Protein AF-A0A535TTI7-F1 (afdb_monomer)

Radius of gyration: 16.38 Å; Cα contacts (8 Å, |Δi|>4): 29; chains: 1; bounding box: 39×23×38 Å

Sequence (58 aa):
LVIGAVVAVIVSWFAILFTGRYPRGLFDFVVGVIRWSNRVTGYAIVLVTDEYPPFSLE

Mean predicted aligned error: 3.73 Å

pLDDT: mean 95.39, std 5.44, range [65.5, 98.62]

Solvent-accessible surface area (backbone atoms only — not comparable to full-atom values): 3521 Å² total; per-residue (Å²): 105,70,70,58,38,54,52,40,49,57,53,37,52,54,44,24,74,78,66,77,43,73,55,63,71,52,49,55,49,40,53,50,49,52,55,51,49,51,53,49,41,32,62,76,70,69,57,64,68,94,72,76,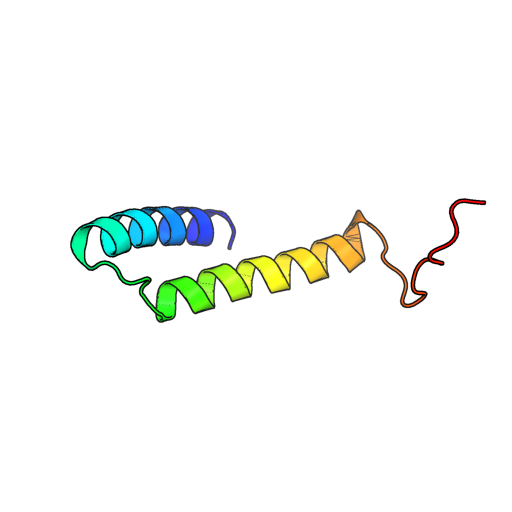79,70,94,68,87,127

Foldseek 3Di:
DVVLLVVLVVVQVVVCVVPVDGDVVSVVVNVVVVVVVCVCCCVPPVVPDPDDDDPDPD

Structure (mmCIF, N/CA/C/O backbone):
data_AF-A0A535TTI7-F1
#
_entry.id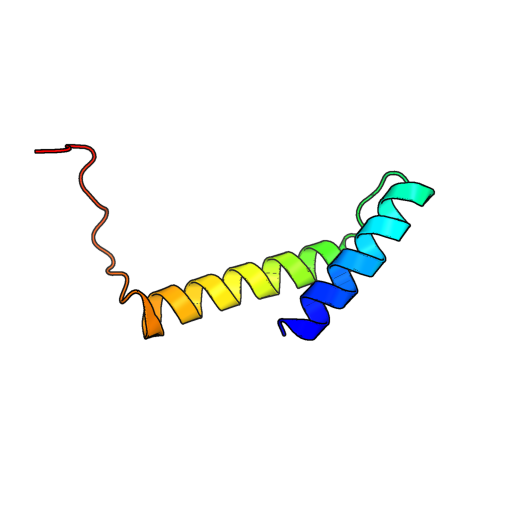   AF-A0A535TTI7-F1
#
loop_
_atom_site.group_PDB
_atom_site.id
_atom_site.type_symbol
_atom_site.label_atom_id
_atom_site.label_alt_id
_atom_site.label_comp_id
_atom_site.label_asym_id
_atom_site.label_entity_id
_atom_site.label_seq_id
_atom_site.pdbx_PDB_ins_code
_atom_site.Cartn_x
_atom_site.Cartn_y
_atom_site.Cartn_z
_atom_site.occupancy
_atom_site.B_iso_or_equiv
_atom_site.auth_seq_id
_atom_site.auth_comp_id
_atom_site.auth_asym_id
_atom_site.auth_atom_id
_atom_site.pdbx_PDB_model_num
ATOM 1 N N . LEU A 1 1 ? -8.832 -0.284 -7.671 1.00 89.25 1 LEU A N 1
ATOM 2 C CA . LEU A 1 1 ? -7.712 -0.339 -6.697 1.00 89.25 1 LEU A CA 1
ATOM 3 C C . LEU A 1 1 ? -7.547 0.972 -5.931 1.00 89.25 1 LEU A C 1
ATOM 5 O O . LEU A 1 1 ? -7.656 0.928 -4.717 1.00 89.25 1 LEU A O 1
ATOM 9 N N . VAL A 1 2 ? -7.381 2.123 -6.600 1.00 92.88 2 VAL A N 1
ATOM 10 C CA . VAL A 1 2 ? -7.186 3.433 -5.933 1.00 92.88 2 VAL A CA 1
ATOM 11 C C . VAL A 1 2 ? -8.329 3.806 -4.983 1.00 92.88 2 VAL A C 1
ATOM 13 O O . VAL A 1 2 ? -8.076 4.052 -3.812 1.00 92.88 2 VAL A O 1
ATOM 16 N N . ILE A 1 3 ? -9.586 3.766 -5.443 1.00 97.31 3 ILE A N 1
ATOM 17 C CA . ILE A 1 3 ? -10.756 4.073 -4.595 1.00 97.31 3 ILE A CA 1
ATOM 18 C C . ILE A 1 3 ? -10.786 3.167 -3.354 1.00 97.31 3 ILE A C 1
ATOM 20 O O . ILE A 1 3 ? -10.950 3.644 -2.236 1.00 97.31 3 ILE A O 1
ATOM 24 N N . GLY A 1 4 ? -10.546 1.865 -3.540 1.00 97.69 4 GLY A N 1
ATOM 25 C CA . GLY A 1 4 ? -10.456 0.913 -2.434 1.00 97.69 4 GLY A CA 1
ATOM 26 C C . GLY A 1 4 ? -9.324 1.244 -1.458 1.00 97.69 4 GLY A C 1
ATOM 27 O O . GLY A 1 4 ? -9.532 1.165 -0.253 1.00 97.69 4 GLY A O 1
ATOM 28 N N . ALA A 1 5 ? -8.149 1.649 -1.950 1.00 97.19 5 ALA A N 1
ATOM 29 C CA . ALA A 1 5 ? -7.022 2.052 -1.108 1.00 97.19 5 ALA A CA 1
ATOM 30 C C . ALA A 1 5 ? -7.330 3.323 -0.305 1.00 97.19 5 ALA A C 1
ATOM 32 O O . ALA A 1 5 ? -7.014 3.374 0.877 1.00 97.19 5 ALA A O 1
ATOM 33 N N . VAL A 1 6 ? -8.008 4.308 -0.903 1.00 98.31 6 VAL A N 1
ATOM 34 C CA . VAL A 1 6 ? -8.466 5.515 -0.195 1.00 98.31 6 VAL A CA 1
ATOM 35 C C . VAL A 1 6 ? -9.429 5.143 0.932 1.00 98.31 6 VAL A C 1
ATOM 37 O O . VAL A 1 6 ? -9.226 5.556 2.071 1.00 98.31 6 VAL A O 1
ATOM 40 N N . VAL A 1 7 ? -10.428 4.301 0.651 1.00 98.44 7 VAL A N 1
ATOM 41 C CA . VAL A 1 7 ? -11.361 3.811 1.677 1.00 98.44 7 VAL A CA 1
ATOM 42 C C . VAL A 1 7 ? -10.617 3.043 2.775 1.00 98.44 7 VAL A C 1
ATOM 44 O O . VAL A 1 7 ? -10.837 3.303 3.955 1.00 98.44 7 VAL A O 1
ATOM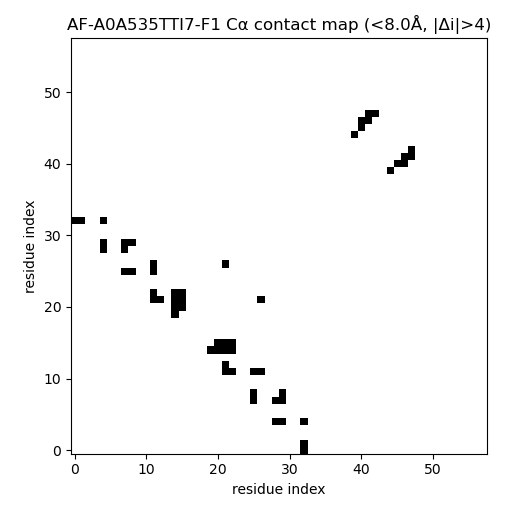 47 N N . ALA A 1 8 ? -9.695 2.148 2.412 1.00 98.25 8 ALA A N 1
ATOM 48 C CA . ALA A 1 8 ? -8.895 1.383 3.367 1.00 98.25 8 ALA A CA 1
ATOM 49 C C . ALA A 1 8 ? -8.034 2.284 4.265 1.00 98.25 8 ALA A C 1
ATOM 51 O O . ALA A 1 8 ? -7.937 2.022 5.463 1.00 98.25 8 ALA A O 1
ATOM 52 N N . VAL A 1 9 ? -7.449 3.357 3.723 1.00 98.06 9 VAL A N 1
ATOM 53 C CA . VAL A 1 9 ? -6.687 4.349 4.497 1.00 98.06 9 VAL A CA 1
ATOM 54 C C . VAL A 1 9 ? -7.595 5.102 5.466 1.00 98.06 9 VAL A C 1
ATOM 56 O O . VAL A 1 9 ? -7.237 5.230 6.633 1.00 98.06 9 VAL A O 1
ATOM 59 N N . ILE A 1 10 ? -8.780 5.540 5.029 1.00 98.50 10 ILE A N 1
ATOM 60 C CA . ILE A 1 10 ? -9.750 6.221 5.902 1.00 98.50 10 ILE A CA 1
ATOM 61 C C . ILE A 1 10 ? -10.162 5.301 7.057 1.00 98.50 10 ILE A C 1
ATOM 63 O O . ILE A 1 10 ? -10.092 5.699 8.217 1.00 98.50 10 ILE A O 1
ATOM 67 N N . VAL A 1 11 ? -10.521 4.048 6.767 1.00 98.44 11 VAL A N 1
ATOM 68 C CA . VAL A 1 11 ? -10.870 3.058 7.802 1.00 98.44 11 VAL A CA 1
ATOM 69 C C . VAL A 1 11 ? -9.689 2.804 8.742 1.00 98.44 11 VAL A C 1
ATOM 71 O O . VAL A 1 11 ? -9.868 2.763 9.959 1.00 98.44 11 VAL A O 1
ATOM 74 N N . SER A 1 12 ? -8.476 2.673 8.199 1.00 98.25 12 SER A N 1
ATOM 75 C CA . SER A 1 12 ? -7.261 2.457 8.994 1.00 98.25 12 SER A CA 1
ATOM 76 C C . SER A 1 12 ? -6.958 3.635 9.910 1.00 98.25 12 SER A C 1
ATOM 78 O O . SER A 1 12 ? -6.547 3.414 11.043 1.00 98.25 12 SER A O 1
ATOM 80 N N . TRP A 1 13 ? -7.196 4.870 9.464 1.00 98.56 13 TRP A N 1
ATOM 81 C CA . TRP A 1 13 ? -7.018 6.072 10.278 1.00 98.56 13 TRP A CA 1
ATOM 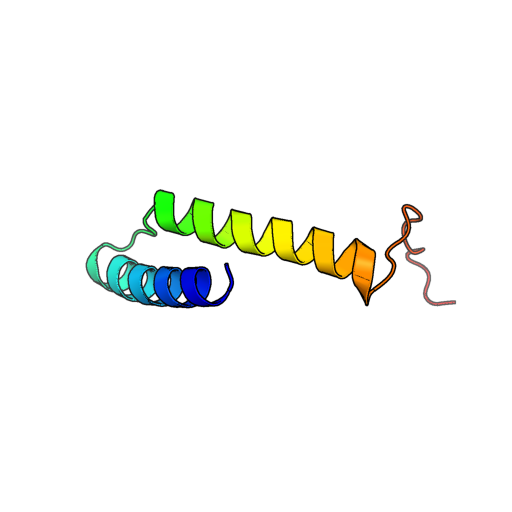82 C C . TRP A 1 13 ? -7.887 6.023 11.537 1.00 98.56 13 TRP A C 1
ATOM 84 O O . TRP A 1 13 ? -7.361 6.120 12.644 1.00 98.56 13 TRP A O 1
ATOM 94 N N . PHE A 1 14 ? -9.187 5.755 11.387 1.00 98.62 14 PHE A N 1
ATOM 95 C CA . PHE A 1 14 ? -10.076 5.571 12.536 1.00 98.62 14 PHE A CA 1
ATOM 96 C C . PHE A 1 14 ? -9.641 4.388 13.408 1.00 98.62 14 PHE A C 1
ATOM 98 O O . PHE A 1 14 ? -9.548 4.523 14.627 1.00 98.62 14 PHE A O 1
ATOM 105 N N . ALA A 1 15 ? -9.324 3.238 12.806 1.00 98.25 15 ALA A N 1
ATOM 106 C CA . ALA A 1 15 ? -8.882 2.064 13.554 1.00 98.25 15 ALA A CA 1
ATOM 107 C C . ALA A 1 15 ? -7.628 2.350 14.397 1.00 98.25 15 ALA A C 1
ATOM 109 O O . ALA A 1 15 ? -7.568 1.938 15.554 1.00 98.25 15 ALA A O 1
ATOM 110 N N . ILE A 1 16 ? -6.655 3.090 13.862 1.00 98.38 16 ILE A N 1
ATOM 111 C CA . ILE A 1 16 ? -5.440 3.488 14.583 1.00 98.38 16 ILE A CA 1
ATOM 112 C C . ILE A 1 16 ? -5.776 4.434 15.735 1.00 98.38 16 ILE A C 1
ATOM 114 O O . ILE A 1 16 ? -5.250 4.243 16.826 1.00 98.38 16 ILE A O 1
ATOM 118 N N . LEU A 1 17 ? -6.667 5.409 15.536 1.00 98.56 17 LEU A N 1
ATOM 119 C CA . LEU A 1 17 ? -7.061 6.331 16.605 1.00 98.56 17 LEU A CA 1
ATOM 120 C C . LEU A 1 17 ? -7.690 5.609 17.802 1.00 98.56 17 LEU A C 1
ATOM 122 O O . LEU A 1 17 ? -7.401 5.958 18.943 1.00 98.56 17 LEU A O 1
ATOM 126 N N . PHE A 1 18 ? -8.516 4.590 17.556 1.00 98.31 18 PHE A N 1
ATOM 127 C CA . PHE A 1 18 ? -9.182 3.851 18.632 1.00 98.31 18 PHE A CA 1
ATOM 128 C C . PHE A 1 18 ? -8.333 2.724 19.227 1.00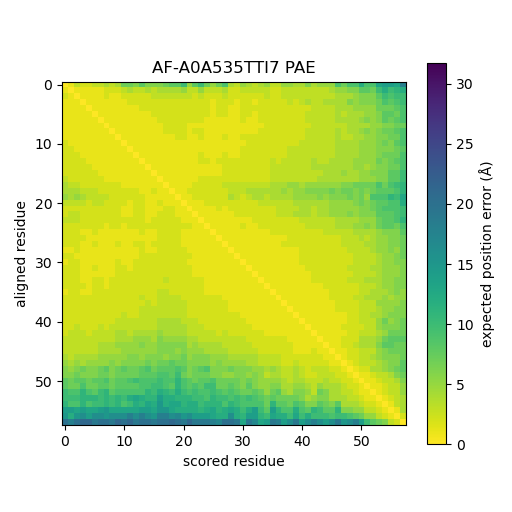 98.31 18 PHE A C 1
ATOM 130 O O . PHE A 1 18 ? -8.456 2.426 20.412 1.00 98.31 18 PHE A O 1
ATOM 137 N N . THR A 1 19 ? -7.492 2.066 18.425 1.00 97.62 19 THR A N 1
ATOM 138 C CA . THR A 1 19 ? -6.777 0.845 18.846 1.00 97.62 19 THR A CA 1
ATOM 139 C C . THR A 1 19 ? -5.273 1.036 19.035 1.00 97.62 19 THR A C 1
ATOM 141 O O . THR A 1 19 ? -4.601 0.130 19.532 1.00 97.62 19 THR A O 1
ATOM 144 N N . GLY A 1 20 ? -4.719 2.173 18.602 1.00 97.81 20 GLY A N 1
ATOM 145 C CA . GLY A 1 20 ? -3.279 2.440 18.556 1.00 97.81 20 GLY A CA 1
ATOM 146 C C . GLY A 1 20 ? -2.509 1.555 17.571 1.00 97.81 20 GLY A C 1
ATOM 147 O O . GLY A 1 20 ? -1.279 1.549 17.584 1.00 97.81 20 GLY A O 1
ATOM 148 N N . ARG A 1 21 ? -3.200 0.758 16.744 1.00 97.31 21 ARG A N 1
ATOM 149 C CA . ARG A 1 21 ? -2.593 -0.242 15.858 1.00 97.31 21 ARG A CA 1
ATOM 150 C C . ARG A 1 21 ? -3.161 -0.131 14.452 1.00 97.31 21 ARG A C 1
ATOM 152 O O . ARG A 1 21 ? -4.356 0.065 14.265 1.00 97.31 21 ARG A O 1
ATOM 159 N N . TYR A 1 22 ? -2.301 -0.318 13.455 1.00 97.88 22 TYR A N 1
ATOM 160 C CA . TYR A 1 22 ? -2.724 -0.427 12.061 1.00 97.88 22 TYR A CA 1
ATOM 161 C C . TYR A 1 22 ? -3.253 -1.854 11.811 1.00 97.88 22 TYR A C 1
ATOM 163 O O . TYR A 1 22 ? -2.486 -2.810 11.969 1.00 97.88 22 TYR A O 1
ATOM 171 N N . PRO A 1 23 ? -4.526 -2.043 11.402 1.00 97.81 23 PRO A N 1
ATOM 172 C CA . PRO A 1 23 ? -5.032 -3.352 10.993 1.00 97.81 23 PRO A CA 1
ATOM 173 C C . PRO A 1 23 ? -4.201 -3.964 9.855 1.00 97.81 23 PRO A C 1
ATOM 175 O O . PRO A 1 23 ? -4.126 -3.414 8.755 1.00 97.81 23 PRO A O 1
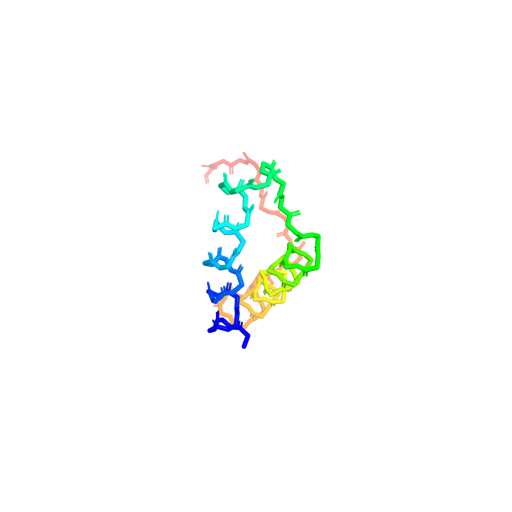ATOM 178 N N . ARG A 1 24 ? -3.601 -5.133 10.104 1.00 97.88 24 ARG A N 1
ATOM 179 C CA . ARG A 1 24 ? -2.601 -5.732 9.203 1.00 97.88 24 ARG A CA 1
ATOM 180 C C . ARG A 1 24 ? -3.136 -6.031 7.800 1.00 97.88 24 ARG A C 1
ATOM 182 O O . ARG A 1 24 ? -2.465 -5.728 6.826 1.00 97.88 24 ARG A O 1
ATOM 189 N N . GLY A 1 25 ? -4.379 -6.504 7.686 1.00 97.88 25 GLY A N 1
ATOM 190 C CA . GLY A 1 25 ? -4.998 -6.757 6.379 1.00 97.88 25 GLY A CA 1
ATOM 191 C C . GLY A 1 25 ? -5.190 -5.492 5.529 1.00 97.88 25 GLY A C 1
ATOM 192 O O . GLY A 1 25 ? -4.966 -5.526 4.321 1.00 97.88 25 GLY A O 1
ATOM 193 N N . LEU A 1 26 ? -5.552 -4.360 6.149 1.00 97.94 26 LEU A N 1
ATOM 194 C CA . LEU A 1 26 ? -5.673 -3.081 5.437 1.00 97.94 26 LEU A CA 1
ATOM 195 C C . LEU A 1 26 ? -4.299 -2.540 5.037 1.00 97.94 26 LEU A C 1
ATOM 197 O O . LEU A 1 26 ? -4.142 -2.042 3.924 1.00 97.94 26 LEU A O 1
ATOM 201 N N . PHE A 1 27 ? -3.304 -2.695 5.912 1.00 98.12 27 PHE A N 1
ATOM 202 C CA . PHE A 1 27 ? -1.918 -2.350 5.611 1.00 98.12 27 PHE A CA 1
ATOM 203 C C . PHE A 1 27 ? -1.400 -3.128 4.394 1.00 98.12 27 PHE A C 1
ATOM 205 O O . PHE A 1 27 ? -0.934 -2.522 3.428 1.00 98.12 27 PHE A O 1
ATOM 212 N N . ASP A 1 28 ? -1.542 -4.456 4.404 1.00 98.56 28 ASP A N 1
ATOM 213 C CA . ASP A 1 28 ? -1.072 -5.327 3.324 1.00 98.56 28 ASP A CA 1
ATOM 214 C C . ASP A 1 28 ? -1.762 -4.989 1.995 1.00 98.56 28 ASP A C 1
ATOM 216 O O . ASP A 1 28 ? -1.115 -4.934 0.945 1.00 98.56 28 ASP A O 1
ATOM 220 N N . PHE A 1 29 ? -3.061 -4.678 2.038 1.00 98.31 29 PHE A N 1
ATOM 221 C CA . PHE A 1 29 ? -3.812 -4.232 0.868 1.00 98.31 29 PHE A CA 1
ATOM 222 C C . PHE A 1 29 ? -3.292 -2.899 0.310 1.00 98.31 29 PHE A C 1
ATOM 224 O O . PHE A 1 29 ? -2.991 -2.814 -0.883 1.00 98.31 29 PHE A O 1
ATOM 231 N N . VAL A 1 30 ? -3.145 -1.867 1.149 1.00 98.38 30 VAL A N 1
ATOM 232 C CA . VAL 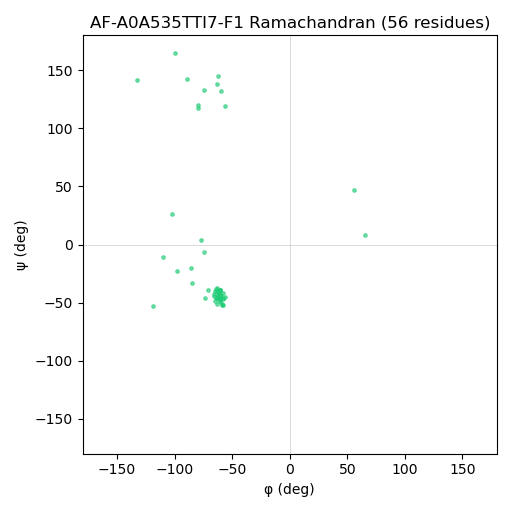A 1 30 ? -2.663 -0.541 0.718 1.00 98.38 30 VAL A CA 1
ATOM 233 C C . VAL A 1 30 ? -1.247 -0.638 0.145 1.00 98.38 30 VAL A C 1
ATOM 235 O O . VAL A 1 30 ? -0.989 -0.126 -0.946 1.00 98.38 30 VAL A O 1
ATOM 238 N N . VAL A 1 31 ? -0.341 -1.358 0.814 1.00 98.38 31 VAL A N 1
ATOM 239 C CA . VAL A 1 31 ? 1.026 -1.603 0.321 1.00 98.38 31 VAL A CA 1
ATOM 240 C C . VAL A 1 31 ? 1.008 -2.363 -1.005 1.00 98.38 31 VAL A C 1
ATOM 242 O O . VAL A 1 31 ? 1.763 -2.025 -1.920 1.00 98.38 31 VAL A O 1
ATOM 245 N N . GLY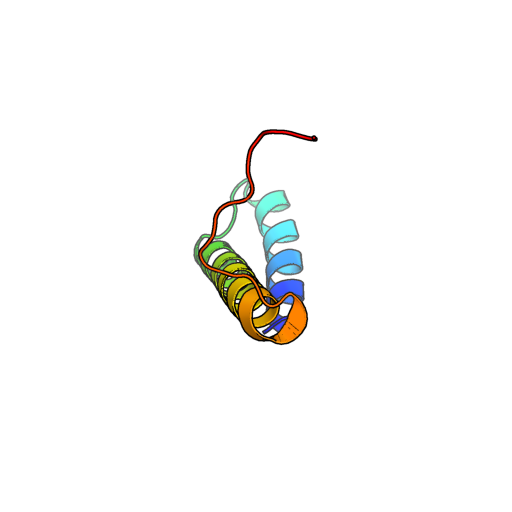 A 1 32 ? 0.137 -3.363 -1.145 1.00 98.31 32 GLY A N 1
ATOM 246 C CA . GLY A 1 32 ? -0.058 -4.095 -2.394 1.00 98.31 32 GLY A CA 1
ATOM 247 C C . GLY A 1 32 ? -0.463 -3.181 -3.551 1.00 98.31 32 GLY A C 1
ATOM 248 O O . GLY A 1 32 ? 0.141 -3.250 -4.626 1.00 98.31 32 GLY A O 1
ATOM 249 N N . VAL A 1 33 ? -1.423 -2.278 -3.320 1.00 98.38 33 VAL A N 1
ATOM 250 C CA . VAL A 1 33 ? -1.866 -1.287 -4.315 1.00 98.38 33 VAL A CA 1
ATOM 251 C C . VAL A 1 33 ? -0.733 -0.337 -4.693 1.00 98.38 33 VAL A C 1
ATOM 253 O O . VAL A 1 33 ? -0.506 -0.131 -5.883 1.00 98.38 33 VAL A O 1
ATOM 256 N N . ILE A 1 34 ? 0.010 0.193 -3.717 1.00 98.25 34 ILE A N 1
ATOM 257 C CA . ILE A 1 34 ? 1.146 1.095 -3.973 1.00 98.25 34 ILE A CA 1
ATOM 258 C C . ILE A 1 34 ? 2.218 0.389 -4.811 1.00 98.25 34 ILE A C 1
ATOM 260 O O . ILE A 1 34 ? 2.664 0.932 -5.819 1.00 98.25 34 ILE A O 1
ATOM 264 N N . ARG A 1 35 ? 2.597 -0.848 -4.462 1.00 98.19 35 ARG A N 1
ATOM 265 C CA . ARG A 1 35 ? 3.597 -1.629 -5.215 1.00 98.19 35 ARG A CA 1
ATOM 266 C C . ARG A 1 35 ? 3.155 -1.912 -6.646 1.00 98.19 35 ARG A C 1
ATOM 268 O O . ARG A 1 35 ? 3.958 -1.798 -7.568 1.00 98.19 35 ARG A O 1
ATOM 275 N N . TRP A 1 36 ? 1.897 -2.306 -6.836 1.00 98.00 36 TRP A N 1
ATOM 276 C CA . TRP A 1 36 ? 1.347 -2.534 -8.170 1.00 98.00 36 TRP A CA 1
ATOM 277 C C . TRP A 1 36 ? 1.318 -1.241 -8.984 1.00 98.00 36 TRP A C 1
ATOM 279 O O . TRP A 1 36 ? 1.799 -1.235 -10.114 1.00 98.00 36 TRP A O 1
ATOM 289 N N . SER A 1 37 ? 0.846 -0.143 -8.388 1.00 97.75 37 SER A N 1
ATOM 290 C CA . SER A 1 37 ? 0.810 1.166 -9.039 1.00 97.75 37 SER A CA 1
ATOM 291 C C . SER A 1 37 ? 2.205 1.619 -9.448 1.00 97.75 37 SER A C 1
ATOM 293 O O . SER A 1 37 ? 2.378 2.072 -10.571 1.00 97.75 37 SER A O 1
ATOM 295 N N . ASN A 1 38 ? 3.210 1.452 -8.583 1.00 97.12 38 ASN A N 1
ATOM 296 C CA . ASN A 1 38 ? 4.582 1.841 -8.895 1.00 97.12 38 ASN A CA 1
ATOM 297 C C . ASN A 1 38 ? 5.152 1.042 -10.077 1.00 97.12 38 ASN A C 1
ATOM 299 O O . ASN A 1 38 ? 5.799 1.618 -10.943 1.00 97.12 38 ASN A O 1
ATOM 303 N N . ARG A 1 39 ? 4.861 -0.267 -10.161 1.00 96.69 39 ARG A N 1
ATOM 304 C CA . ARG A 1 39 ? 5.245 -1.093 -11.321 1.00 96.69 39 ARG A CA 1
ATOM 305 C C . ARG A 1 39 ? 4.565 -0.629 -12.610 1.00 96.69 39 ARG A C 1
ATOM 307 O O . ARG A 1 39 ? 5.233 -0.509 -13.630 1.00 96.69 39 ARG A O 1
ATOM 314 N N . VAL A 1 40 ? 3.258 -0.358 -12.566 1.00 97.06 40 VAL A N 1
ATOM 315 C CA . VAL A 1 40 ? 2.497 0.100 -13.741 1.00 97.06 40 VAL A CA 1
ATOM 316 C C . VAL A 1 40 ? 2.987 1.464 -14.209 1.00 97.06 40 VAL A C 1
ATOM 318 O O . VAL A 1 40 ? 3.273 1.628 -15.388 1.00 97.06 40 VAL A O 1
ATOM 321 N N . THR A 1 41 ? 3.129 2.426 -13.298 1.00 97.25 41 THR A N 1
ATOM 322 C CA . THR A 1 41 ? 3.635 3.764 -13.621 1.00 97.25 41 THR A CA 1
ATOM 323 C C . THR A 1 41 ? 5.066 3.702 -14.145 1.00 97.25 41 THR A C 1
ATOM 325 O O . THR A 1 41 ? 5.372 4.353 -15.143 1.00 97.25 41 THR A O 1
ATOM 328 N N . GLY A 1 42 ? 5.924 2.892 -13.518 1.00 95.94 42 GLY A N 1
ATOM 329 C CA . GLY A 1 42 ? 7.301 2.687 -13.958 1.00 95.94 42 GLY A CA 1
ATOM 330 C C . GLY A 1 42 ? 7.377 2.161 -15.389 1.00 95.94 42 GLY A C 1
ATOM 331 O O . GLY A 1 42 ? 8.096 2.730 -16.200 1.00 95.94 42 GLY A O 1
ATOM 332 N N . TYR A 1 43 ? 6.577 1.146 -15.723 1.00 95.19 43 TYR A N 1
ATOM 333 C CA . TYR A 1 43 ? 6.557 0.558 -17.063 1.00 95.19 43 TYR A CA 1
ATOM 334 C C . TYR A 1 43 ? 5.870 1.443 -18.114 1.00 95.19 43 TYR A C 1
ATOM 336 O O . TYR A 1 43 ? 6.385 1.593 -19.213 1.00 95.19 43 TYR A O 1
ATOM 344 N N . ALA A 1 44 ? 4.697 2.001 -17.807 1.00 96.69 44 ALA A N 1
ATOM 345 C CA . ALA A 1 44 ? 3.815 2.583 -18.822 1.00 96.69 44 ALA A CA 1
ATOM 346 C C . ALA A 1 44 ? 3.932 4.105 -18.971 1.00 96.69 44 ALA A C 1
ATOM 348 O O . ALA A 1 44 ? 3.530 4.636 -20.001 1.00 96.69 44 ALA A O 1
ATOM 349 N N . ILE A 1 45 ? 4.412 4.811 -17.942 1.00 96.12 45 ILE A N 1
ATOM 350 C CA . ILE A 1 45 ? 4.377 6.281 -17.897 1.00 96.12 45 ILE A CA 1
ATOM 351 C C . ILE A 1 45 ? 5.782 6.864 -17.813 1.00 96.12 45 ILE A C 1
ATOM 353 O O . ILE A 1 45 ? 6.137 7.729 -18.603 1.00 96.12 45 ILE A O 1
ATOM 357 N N . VAL A 1 46 ? 6.574 6.401 -16.846 1.00 95.44 46 VAL A N 1
ATOM 358 C CA . VAL A 1 46 ? 7.922 6.930 -16.593 1.00 95.44 46 VAL A CA 1
ATOM 359 C C . VAL A 1 46 ? 8.966 6.251 -17.482 1.00 95.44 46 VAL A C 1
ATOM 361 O O . VAL A 1 46 ? 10.020 6.830 -17.710 1.00 95.44 46 VAL A O 1
ATOM 364 N N . LEU A 1 47 ? 8.654 5.063 -18.019 1.00 93.00 47 LEU A N 1
ATOM 365 C CA . LEU A 1 47 ? 9.551 4.263 -18.860 1.00 93.00 47 LEU A CA 1
ATOM 366 C C . LEU A 1 47 ? 10.881 3.965 -18.147 1.00 93.00 47 LEU A C 1
ATOM 368 O O . LEU A 1 47 ? 11.962 4.138 -18.705 1.00 93.00 47 LEU A O 1
ATOM 372 N N . VAL A 1 48 ? 10.783 3.543 -16.883 1.00 93.56 48 VAL A N 1
ATOM 373 C CA . VAL A 1 48 ? 11.938 3.201 -16.044 1.00 93.56 48 VAL A CA 1
ATOM 374 C C . VAL A 1 48 ? 12.735 2.075 -16.701 1.00 93.56 48 VAL A C 1
ATOM 376 O O . VAL A 1 48 ? 12.162 1.062 -17.107 1.00 93.56 48 VAL A O 1
ATOM 379 N N . THR A 1 49 ? 14.052 2.254 -16.773 1.00 90.94 49 THR A N 1
ATOM 380 C CA . THR A 1 49 ? 15.004 1.249 -17.252 1.00 90.94 49 THR A CA 1
ATOM 381 C C . THR A 1 49 ? 15.666 0.532 -16.075 1.00 90.94 49 THR A C 1
ATOM 383 O O . THR A 1 49 ? 15.617 0.998 -14.936 1.00 90.94 49 THR A O 1
ATOM 386 N N . ASP A 1 50 ? 16.306 -0.606 -16.349 1.00 91.12 50 ASP A N 1
ATOM 387 C CA . ASP A 1 50 ? 17.079 -1.349 -15.343 1.00 91.12 50 ASP A CA 1
ATOM 388 C C . ASP A 1 50 ? 18.424 -0.675 -14.998 1.00 91.12 50 ASP A C 1
ATOM 390 O O . ASP A 1 50 ? 19.134 -1.120 -14.095 1.00 91.12 50 ASP A O 1
ATOM 394 N N . GLU A 1 51 ? 18.792 0.396 -15.708 1.00 90.31 51 GLU A N 1
ATOM 395 C CA . GLU A 1 51 ? 20.026 1.133 -15.465 1.00 90.31 51 GLU A CA 1
ATOM 396 C C . GLU A 1 51 ? 19.854 2.083 -14.277 1.00 90.31 51 GLU A C 1
ATOM 398 O O . GLU A 1 51 ? 19.021 2.992 -14.280 1.00 90.31 51 GLU A O 1
ATOM 403 N N . TYR A 1 52 ? 20.642 1.852 -13.228 1.00 88.12 52 TYR A N 1
ATOM 404 C CA . TYR A 1 52 ? 20.588 2.669 -12.026 1.00 88.12 52 TYR A CA 1
ATOM 405 C C . TYR A 1 52 ? 21.255 4.032 -12.279 1.00 88.12 5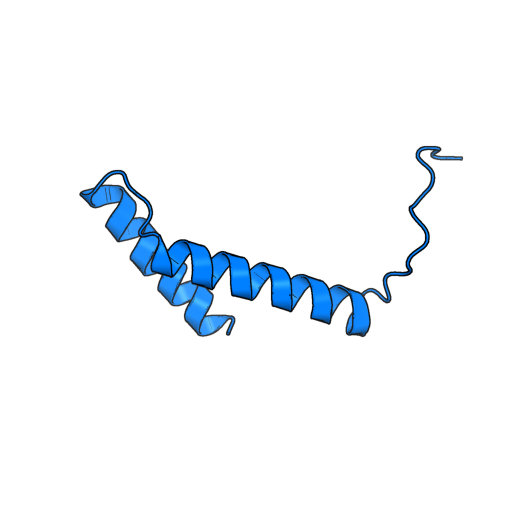2 TYR A C 1
ATOM 407 O O . TYR A 1 52 ? 22.373 4.063 -12.800 1.00 88.12 52 TYR A O 1
ATOM 415 N N . PRO A 1 53 ? 20.623 5.156 -11.895 1.00 85.75 53 PRO A N 1
ATOM 416 C CA . PRO A 1 53 ? 21.182 6.475 -12.150 1.00 85.75 53 PRO A CA 1
ATOM 417 C C . PRO A 1 53 ? 22.518 6.656 -11.414 1.00 85.75 53 PRO A C 1
ATOM 419 O O . PRO A 1 53 ? 22.633 6.269 -10.244 1.00 85.75 53 PRO A O 1
ATOM 422 N N . PRO A 1 54 ? 23.531 7.256 -12.059 1.00 89.25 54 PRO A N 1
ATOM 423 C CA . PRO A 1 54 ? 24.790 7.540 -11.394 1.00 89.25 54 PRO A CA 1
ATOM 424 C C . PRO A 1 54 ? 24.558 8.517 -10.235 1.00 89.25 54 PRO A C 1
ATOM 426 O O . PRO A 1 54 ? 23.727 9.419 -10.305 1.00 89.25 54 PRO A O 1
ATOM 429 N N . PHE A 1 55 ? 25.311 8.347 -9.148 1.00 90.12 55 PHE A N 1
ATOM 430 C CA . PHE A 1 55 ? 25.263 9.261 -8.001 1.00 90.12 55 PHE A CA 1
ATOM 431 C C . PHE A 1 55 ? 26.029 10.576 -8.241 1.00 90.12 55 PHE A C 1
ATOM 433 O O . PHE A 1 55 ? 26.151 11.389 -7.325 1.00 90.12 55 PHE A O 1
ATOM 440 N N . SER A 1 56 ? 26.568 10.781 -9.445 1.00 89.12 56 SER A N 1
ATOM 441 C CA . SER A 1 56 ? 27.187 12.032 -9.870 1.00 89.12 56 SER A CA 1
ATOM 442 C C . SER A 1 56 ? 26.142 12.966 -10.491 1.00 89.12 56 SER A C 1
ATOM 444 O O . SER A 1 56 ? 25.229 12.526 -11.183 1.00 89.12 56 SER A O 1
ATOM 446 N N . LEU A 1 57 ? 26.277 14.266 -10.219 1.00 82.06 57 LEU A N 1
ATOM 447 C CA . LEU A 1 57 ? 25.423 15.332 -10.765 1.00 82.06 57 LEU A CA 1
ATOM 448 C C . LEU A 1 57 ? 26.114 16.096 -11.909 1.00 82.06 57 LEU A C 1
ATOM 450 O O . LEU A 1 57 ? 25.852 17.285 -12.066 1.00 82.06 57 LEU A O 1
ATOM 454 N N . GLU A 1 58 ? 27.055 15.452 -12.607 1.00 65.50 58 GLU A N 1
ATOM 455 C CA . GLU A 1 58 ? 27.837 16.085 -13.686 1.00 65.50 58 GLU A CA 1
ATOM 456 C C . GLU A 1 58 ? 26.962 16.737 -14.765 1.00 65.50 58 GLU A C 1
ATOM 458 O O . GLU A 1 58 ? 25.936 16.130 -15.155 1.00 65.50 58 GLU A O 1
#

Secondary structure (DSSP, 8-state):
-HHHHHHHHHHHHHHHHHHSS--HHHHHHHHHHHHHHHHHHIIIII---SSPPPS---